Protein AF-W0F507-F1 (afdb_monomer)

Mean predicted aligned error: 10.11 Å

Organism: NCBI:txid929713

InterPro domains:
  IPR024623 Uncharacterised protein family YtxH [PF12732] (6-74)

Radius of gyration: 21.68 Å; Cα contacts (8 Å, |Δi|>4): 3; chains: 1; bounding box: 45×24×58 Å

Sequence (77 aa):
MIMNKLVTGFALGLLVGILYAPEKGTTTRRRIADKGNDLKDQFADFIDNIANRFEDRADELEDYVHDEAQNIKAESL

Secondary structure (DSSP, 8-state):
-HHHHHHHHHHHHHHHHHHHSPPPHHHHHHHHHHHHHHHHHHHHHHHHHHHHHHHHHHHHHHHHHHHHHHHHHHHT-

Structure (mmCIF, N/CA/C/O backbone):
data_AF-W0F507-F1
#
_entry.id   AF-W0F507-F1
#
loop_
_atom_site.group_PDB
_atom_site.id
_atom_site.type_symbol
_atom_site.label_atom_id
_atom_site.label_alt_id
_atom_site.label_comp_id
_atom_site.label_asym_id
_atom_sit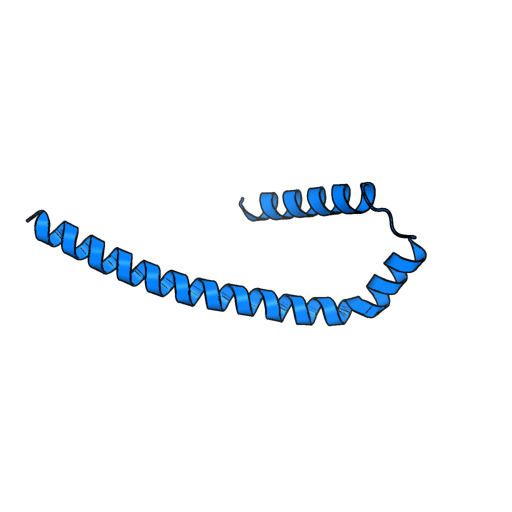e.label_entity_id
_atom_site.label_seq_id
_atom_site.pdbx_PDB_ins_code
_atom_site.Cartn_x
_atom_site.Cartn_y
_atom_site.Cartn_z
_atom_site.occupancy
_atom_site.B_iso_or_equiv
_atom_site.auth_seq_id
_atom_site.auth_comp_id
_atom_site.auth_asym_id
_atom_site.auth_atom_id
_atom_site.pdbx_PDB_model_num
ATOM 1 N N . MET A 1 1 ? -19.341 9.871 2.214 1.00 62.75 1 MET A N 1
ATOM 2 C CA . MET A 1 1 ? -18.365 10.884 2.692 1.00 62.75 1 MET A CA 1
ATOM 3 C C . MET A 1 1 ? -17.010 10.287 3.108 1.00 62.75 1 MET A C 1
ATOM 5 O O . MET A 1 1 ? -16.004 10.960 2.931 1.00 62.75 1 MET A O 1
ATOM 9 N N . ILE A 1 2 ? -16.942 9.049 3.624 1.00 76.50 2 ILE A N 1
ATOM 10 C CA . ILE A 1 2 ? -15.677 8.413 4.065 1.00 76.50 2 ILE A CA 1
ATOM 11 C C . ILE A 1 2 ? -14.769 8.009 2.884 1.00 76.50 2 ILE A C 1
ATOM 13 O O . ILE A 1 2 ? -13.562 8.231 2.936 1.00 76.50 2 ILE A O 1
ATOM 17 N N . MET A 1 3 ? -15.345 7.513 1.785 1.00 81.12 3 MET A N 1
ATOM 18 C CA . MET A 1 3 ? -14.592 7.030 0.616 1.00 81.12 3 MET A CA 1
ATOM 19 C C . MET A 1 3 ? -13.687 8.099 -0.023 1.00 81.12 3 MET A C 1
ATOM 21 O O . MET A 1 3 ? -12.555 7.805 -0.396 1.00 81.12 3 MET A O 1
ATOM 25 N N . ASN A 1 4 ? -14.127 9.361 -0.063 1.00 88.31 4 ASN A N 1
ATOM 26 C CA . ASN A 1 4 ? -13.339 10.466 -0.615 1.00 88.31 4 ASN A CA 1
ATOM 27 C C . ASN A 1 4 ? -12.037 10.697 0.172 1.00 88.31 4 ASN A C 1
ATOM 29 O O . ASN A 1 4 ? -11.000 10.956 -0.428 1.00 88.31 4 ASN A O 1
ATOM 33 N N . LYS A 1 5 ? -12.071 10.568 1.507 1.00 91.06 5 LYS A N 1
ATOM 34 C CA . LYS A 1 5 ? -10.896 10.797 2.364 1.00 91.06 5 LYS A CA 1
ATOM 35 C C . LYS A 1 5 ? -9.821 9.730 2.148 1.00 91.06 5 LYS A C 1
ATOM 37 O O . LYS A 1 5 ? -8.641 10.063 2.091 1.00 91.06 5 LYS A O 1
ATOM 42 N N . LEU A 1 6 ? -10.231 8.471 1.980 1.00 89.31 6 LEU A N 1
ATOM 43 C CA . LEU A 1 6 ? -9.315 7.356 1.722 1.00 89.31 6 LEU A CA 1
ATOM 44 C C . LEU A 1 6 ? -8.627 7.493 0.358 1.00 89.31 6 LEU A C 1
ATOM 46 O O . LEU A 1 6 ? -7.409 7.362 0.274 1.00 89.31 6 LEU A O 1
ATOM 50 N N . VAL A 1 7 ? -9.383 7.836 -0.692 1.00 91.94 7 VAL A N 1
ATOM 51 C CA . VAL A 1 7 ? -8.828 8.034 -2.043 1.00 91.94 7 VAL A CA 1
ATOM 52 C C . VAL A 1 7 ? -7.850 9.208 -2.070 1.00 91.94 7 VAL A C 1
ATOM 54 O O . VAL A 1 7 ? -6.757 9.083 -2.621 1.00 91.94 7 VAL A O 1
ATOM 57 N N . THR A 1 8 ? -8.197 10.334 -1.436 1.00 94.12 8 THR A N 1
ATOM 58 C CA . THR A 1 8 ? -7.288 11.486 -1.343 1.00 94.12 8 THR A CA 1
ATOM 59 C C . THR A 1 8 ? -6.023 11.149 -0.549 1.00 94.12 8 THR A C 1
ATOM 61 O O . THR A 1 8 ? -4.933 11.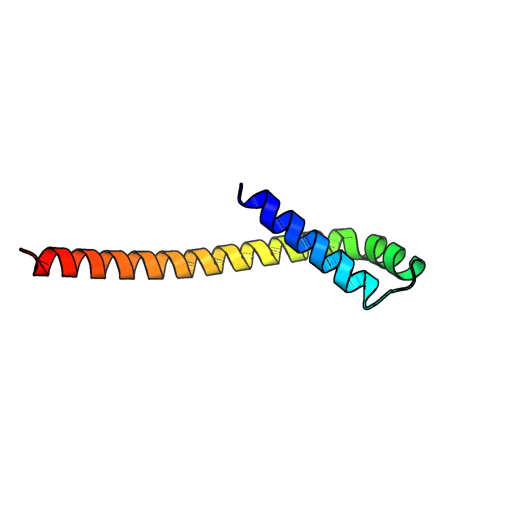517 -0.979 1.00 94.12 8 THR A O 1
ATOM 64 N N . GLY A 1 9 ? -6.134 10.408 0.559 1.00 92.50 9 GLY A N 1
ATOM 65 C CA . GLY A 1 9 ? -4.976 9.967 1.343 1.00 92.50 9 GLY A CA 1
ATOM 66 C C . GLY A 1 9 ? -4.043 9.039 0.560 1.00 92.50 9 GLY A C 1
ATOM 67 O O . GLY A 1 9 ? -2.832 9.251 0.548 1.00 92.50 9 GLY A O 1
ATOM 68 N N . PHE A 1 10 ? -4.601 8.063 -0.159 1.00 91.81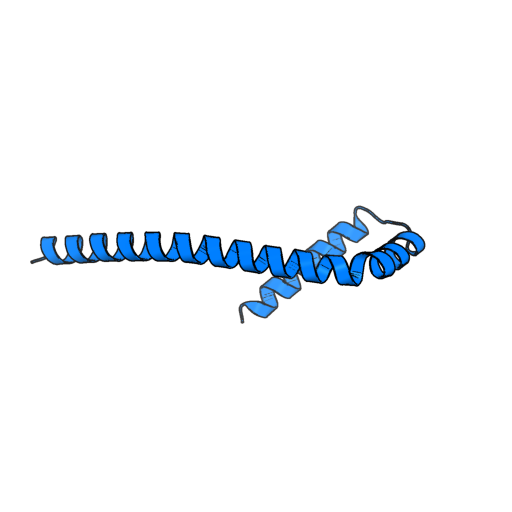 10 PHE A N 1
ATOM 69 C CA . PHE A 1 10 ? -3.826 7.157 -1.008 1.00 91.81 10 PHE A CA 1
ATOM 70 C C . PHE A 1 10 ? -3.122 7.896 -2.154 1.00 91.81 10 PHE A C 1
ATOM 72 O O . PHE A 1 10 ? -1.929 7.692 -2.379 1.00 91.81 10 PHE A O 1
ATOM 79 N N . ALA A 1 11 ? -3.826 8.802 -2.841 1.00 92.62 11 ALA A N 1
ATOM 80 C CA . ALA A 1 11 ? -3.253 9.592 -3.927 1.00 92.62 11 ALA A CA 1
ATOM 81 C C . ALA A 1 11 ? -2.088 10.471 -3.445 1.00 92.62 11 ALA A C 1
ATOM 83 O O . ALA A 1 11 ? -1.029 10.478 -4.069 1.00 92.62 11 ALA A O 1
ATOM 84 N N . LEU A 1 12 ? -2.248 11.164 -2.311 1.00 95.31 12 LEU A N 1
ATOM 85 C CA . LEU A 1 12 ? -1.169 11.952 -1.709 1.00 95.31 12 LEU A CA 1
ATOM 86 C C . LEU A 1 12 ? 0.028 11.073 -1.319 1.00 95.31 12 LEU A C 1
ATOM 88 O O . LEU A 1 12 ? 1.166 11.452 -1.585 1.00 95.31 12 LEU A O 1
ATOM 92 N N . GLY A 1 13 ? -0.215 9.888 -0.754 1.00 90.69 13 GLY A N 1
ATOM 93 C CA . GLY A 1 1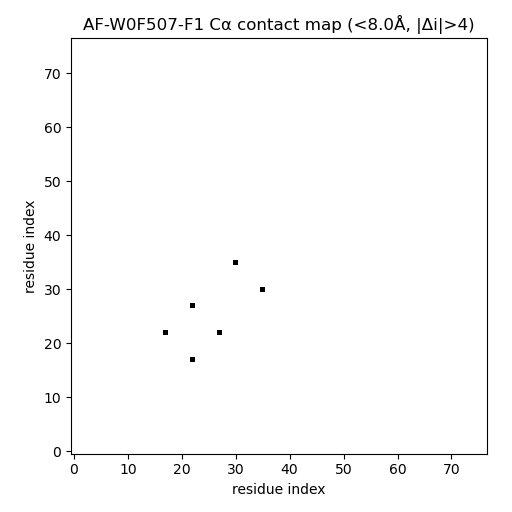3 ? 0.840 8.939 -0.396 1.00 90.69 13 GLY A CA 1
ATOM 94 C C . GLY A 1 13 ? 1.637 8.443 -1.604 1.00 90.69 13 GLY A C 1
ATOM 95 O O . GLY A 1 13 ? 2.867 8.457 -1.572 1.00 90.69 13 GLY A O 1
ATOM 96 N N . LEU A 1 14 ? 0.960 8.069 -2.694 1.00 90.69 14 LEU A N 1
ATOM 97 C CA . LEU A 1 14 ? 1.629 7.658 -3.932 1.00 90.69 14 LEU A CA 1
ATOM 98 C C . LEU A 1 14 ? 2.423 8.798 -4.566 1.00 90.69 14 LEU A C 1
ATOM 100 O O . LEU A 1 14 ? 3.547 8.579 -5.012 1.00 90.69 14 LEU A O 1
ATOM 104 N N . LEU A 1 15 ? 1.862 10.009 -4.595 1.00 91.56 15 LEU A N 1
ATOM 105 C CA . LEU A 1 15 ? 2.557 11.179 -5.128 1.00 91.56 15 LEU A CA 1
ATOM 106 C C . LEU A 1 15 ? 3.833 11.457 -4.333 1.00 91.56 15 LEU A C 1
ATOM 108 O O . LEU A 1 15 ? 4.902 11.561 -4.925 1.00 91.56 15 LEU A O 1
ATOM 112 N N . VAL A 1 16 ? 3.747 11.516 -3.003 1.00 94.75 16 VAL A N 1
ATOM 113 C CA . VAL A 1 16 ? 4.920 11.738 -2.145 1.00 94.75 16 VAL A CA 1
ATOM 114 C C . VAL A 1 16 ? 5.931 10.598 -2.285 1.00 94.75 16 VAL A C 1
ATOM 116 O O . VAL A 1 16 ? 7.120 10.866 -2.427 1.00 94.75 16 VAL A O 1
ATOM 119 N N . GLY A 1 17 ? 5.485 9.340 -2.310 1.00 90.19 17 GLY A N 1
ATOM 120 C CA . GLY A 1 17 ? 6.364 8.177 -2.444 1.00 90.19 17 GLY A CA 1
ATOM 121 C C . GLY A 1 17 ? 7.118 8.135 -3.776 1.00 90.19 17 GLY A C 1
ATOM 122 O O . GLY A 1 17 ? 8.333 7.952 -3.782 1.00 90.19 17 GLY A O 1
ATOM 123 N N . ILE A 1 18 ? 6.426 8.366 -4.897 1.00 88.38 18 ILE A N 1
ATOM 124 C CA . ILE A 1 18 ? 7.038 8.389 -6.236 1.00 88.38 18 ILE A CA 1
ATOM 125 C C . ILE A 1 18 ? 7.967 9.599 -6.396 1.00 88.38 18 ILE A C 1
ATOM 127 O O . ILE A 1 18 ? 9.031 9.474 -7.001 1.00 88.38 18 ILE A O 1
ATOM 131 N N . LEU A 1 19 ? 7.589 10.765 -5.860 1.00 86.81 19 LEU A N 1
ATOM 132 C CA . LEU A 1 19 ? 8.423 11.968 -5.936 1.00 86.81 19 LEU A CA 1
ATOM 133 C C . LEU A 1 19 ? 9.673 11.868 -5.054 1.00 86.81 19 LEU A C 1
ATOM 135 O O . LEU A 1 19 ? 10.731 12.346 -5.456 1.00 86.81 19 LEU A O 1
ATOM 139 N N . TYR A 1 20 ? 9.571 11.249 -3.876 1.00 87.50 20 TYR A N 1
ATOM 140 C CA . TYR A 1 20 ? 10.710 11.035 -2.983 1.00 87.50 20 TYR A CA 1
ATOM 141 C C . TYR A 1 20 ? 11.662 9.950 -3.509 1.00 87.50 20 TYR A C 1
ATOM 143 O O . TYR A 1 20 ? 12.879 10.088 -3.391 1.00 87.50 20 TYR A O 1
ATOM 151 N N . ALA A 1 21 ? 11.125 8.892 -4.124 1.00 86.62 21 ALA A N 1
ATOM 152 C CA . ALA A 1 21 ? 11.898 7.785 -4.679 1.00 86.62 21 ALA A CA 1
ATOM 153 C C . ALA A 1 21 ? 11.483 7.482 -6.135 1.00 86.62 21 ALA A C 1
ATOM 155 O O . ALA A 1 21 ? 10.682 6.575 -6.382 1.00 86.62 21 ALA A O 1
ATOM 156 N N . PRO A 1 22 ? 12.036 8.213 -7.121 1.00 82.0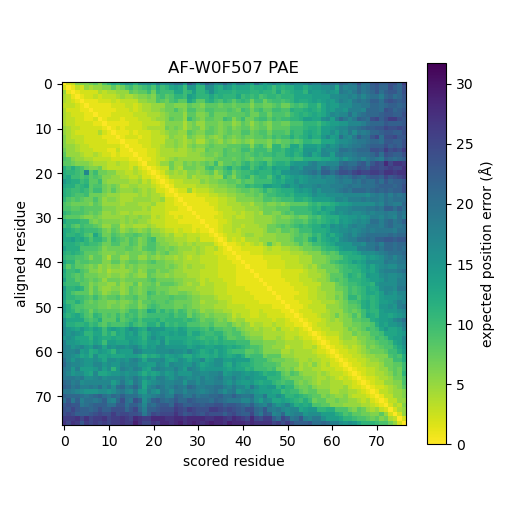6 22 PRO A N 1
ATOM 157 C CA . PRO A 1 22 ? 11.694 8.005 -8.520 1.00 82.06 22 PRO A CA 1
ATOM 158 C C . PRO A 1 22 ? 12.356 6.738 -9.08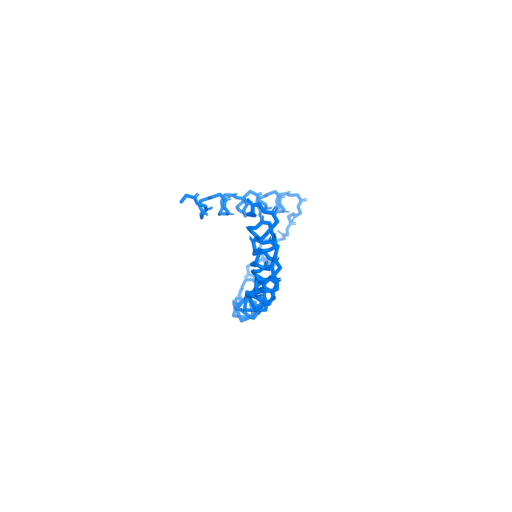3 1.00 82.06 22 PRO A C 1
ATOM 160 O O . PRO A 1 22 ? 13.579 6.640 -9.197 1.00 82.06 22 PRO A O 1
ATOM 163 N N . GLU A 1 23 ? 11.540 5.774 -9.510 1.00 85.06 23 GLU A N 1
ATOM 164 C CA . GLU A 1 23 ? 11.988 4.673 -10.367 1.00 85.06 23 GLU A CA 1
ATOM 165 C C . GLU A 1 23 ? 12.018 5.100 -11.846 1.00 85.06 23 GLU A C 1
ATOM 167 O O . GLU A 1 23 ? 11.298 5.994 -12.294 1.00 85.06 23 GLU A O 1
ATOM 172 N N . LYS A 1 24 ? 12.834 4.418 -12.658 1.00 90.19 24 LYS A N 1
ATOM 173 C CA . LYS A 1 24 ? 12.822 4.608 -14.115 1.00 90.19 24 LYS A CA 1
ATOM 174 C C . LYS A 1 24 ? 11.462 4.196 -14.683 1.00 90.19 24 LYS A C 1
ATOM 176 O O . LYS A 1 24 ? 11.026 3.064 -14.480 1.00 90.19 24 LYS A O 1
ATOM 181 N N . GLY A 1 25 ? 10.852 5.056 -15.500 1.00 82.56 25 GLY A N 1
ATOM 182 C CA . GLY A 1 25 ? 9.526 4.798 -16.079 1.00 82.56 25 GLY A CA 1
ATOM 183 C C . GLY A 1 25 ? 9.426 3.503 -16.900 1.00 82.56 25 GLY A C 1
ATOM 184 O O . GLY A 1 25 ? 8.381 2.857 -16.909 1.00 82.56 25 GLY A O 1
ATOM 185 N N . THR A 1 26 ? 10.519 3.062 -17.533 1.00 90.50 26 THR A N 1
ATOM 186 C CA . THR A 1 26 ? 10.592 1.763 -18.228 1.00 90.50 26 THR A CA 1
ATOM 187 C C . THR A 1 26 ? 10.394 0.584 -17.275 1.00 90.50 26 THR A C 1
ATOM 189 O O . THR A 1 26 ? 9.716 -0.382 -17.619 1.00 90.50 26 THR A O 1
ATOM 192 N N . THR A 1 27 ? 10.951 0.679 -16.067 1.00 89.00 27 THR A N 1
ATOM 193 C CA . THR A 1 27 ? 10.826 -0.332 -15.015 1.00 89.00 27 THR A CA 1
ATOM 194 C C . THR A 1 27 ? 9.417 -0.332 -14.439 1.00 89.00 27 THR A C 1
ATOM 196 O O . THR A 1 27 ? 8.823 -1.399 -14.321 1.00 89.00 27 THR A O 1
ATOM 199 N N . THR A 1 28 ? 8.839 0.840 -14.162 1.00 87.25 28 THR A N 1
ATOM 200 C CA . THR A 1 28 ? 7.461 0.957 -13.658 1.00 87.25 28 THR A CA 1
ATOM 201 C C . THR A 1 28 ? 6.453 0.370 -14.642 1.00 87.25 28 THR A C 1
ATOM 203 O O . THR A 1 28 ? 5.611 -0.436 -14.257 1.00 87.25 28 THR A O 1
ATOM 206 N N . ARG A 1 29 ? 6.567 0.700 -15.935 1.00 91.12 29 ARG A N 1
ATOM 207 C CA . ARG A 1 29 ? 5.658 0.182 -16.969 1.00 91.12 29 ARG A CA 1
ATOM 208 C C . ARG A 1 29 ? 5.754 -1.335 -17.105 1.00 91.12 29 ARG A C 1
ATOM 210 O O . ARG A 1 29 ? 4.732 -2.000 -17.236 1.00 91.12 29 ARG A O 1
ATOM 217 N N . ARG A 1 30 ? 6.975 -1.876 -17.032 1.00 91.88 30 ARG A N 1
ATOM 218 C CA . ARG A 1 30 ? 7.197 -3.323 -17.045 1.00 91.88 30 ARG A CA 1
ATOM 219 C C . ARG A 1 30 ? 6.636 -4.001 -15.796 1.00 91.88 30 ARG A C 1
ATOM 221 O O . ARG A 1 30 ? 5.929 -4.985 -15.924 1.00 91.88 30 ARG A O 1
ATOM 228 N N . ARG A 1 31 ? 6.859 -3.435 -14.607 1.00 86.75 31 ARG A N 1
ATOM 229 C CA . ARG A 1 31 ? 6.280 -3.938 -13.351 1.00 86.75 31 ARG A CA 1
ATOM 230 C C . ARG A 1 31 ? 4.755 -3.960 -13.378 1.00 86.75 31 ARG A C 1
ATOM 232 O O . ARG A 1 31 ? 4.180 -4.929 -12.905 1.00 86.75 31 ARG A O 1
ATOM 239 N N . ILE A 1 32 ? 4.109 -2.935 -13.934 1.00 88.38 32 ILE A N 1
ATOM 240 C CA . ILE A 1 32 ? 2.646 -2.904 -14.087 1.00 88.38 32 ILE A CA 1
ATOM 241 C C . ILE A 1 32 ? 2.177 -4.032 -15.013 1.00 88.38 32 ILE A C 1
ATOM 243 O O . ILE A 1 32 ? 1.220 -4.725 -14.682 1.00 88.38 32 ILE A O 1
ATOM 247 N N . ALA A 1 33 ? 2.858 -4.229 -16.145 1.00 88.94 33 ALA A N 1
ATOM 248 C CA . ALA A 1 33 ? 2.522 -5.296 -17.085 1.00 88.94 33 ALA A CA 1
ATOM 249 C C . ALA A 1 33 ? 2.719 -6.692 -16.472 1.00 88.94 33 ALA A C 1
ATOM 251 O O . ALA A 1 33 ? 1.865 -7.555 -16.640 1.00 88.94 33 ALA A O 1
ATOM 252 N N . ASP A 1 34 ? 3.810 -6.886 -15.729 1.00 88.62 34 ASP A N 1
ATOM 253 C CA . ASP A 1 34 ? 4.183 -8.185 -15.169 1.00 88.62 34 ASP A CA 1
ATOM 254 C C . ASP A 1 34 ? 3.386 -8.524 -13.890 1.00 88.62 34 ASP A C 1
ATOM 256 O O . ASP A 1 34 ? 3.135 -9.693 -13.629 1.00 88.62 34 ASP A O 1
ATOM 260 N N . LYS A 1 35 ? 2.977 -7.530 -13.082 1.00 87.31 35 LYS A N 1
ATOM 261 C CA . LYS A 1 35 ? 2.342 -7.746 -11.763 1.00 87.31 35 LYS A CA 1
ATOM 262 C C . LYS A 1 35 ? 0.854 -7.398 -11.689 1.00 87.31 35 LYS A C 1
ATOM 264 O O . LYS A 1 35 ? 0.274 -7.522 -10.617 1.00 87.31 35 LYS A O 1
ATOM 269 N N . GLY A 1 36 ? 0.231 -6.936 -12.774 1.00 85.69 36 GLY A N 1
ATOM 270 C CA . GLY A 1 36 ? -1.151 -6.440 -12.742 1.00 85.69 36 GLY A CA 1
ATOM 271 C C . GLY A 1 36 ? -2.181 -7.470 -12.259 1.00 85.69 36 GLY A C 1
ATOM 272 O O . GLY A 1 36 ? -3.052 -7.123 -11.464 1.00 85.69 36 GLY A O 1
ATOM 273 N N . ASN A 1 37 ? -2.055 -8.728 -12.691 1.00 83.62 37 ASN A N 1
ATOM 274 C CA . ASN A 1 37 ? -2.949 -9.806 -12.253 1.00 83.62 37 ASN A CA 1
ATOM 275 C C . ASN A 1 37 ? -2.604 -10.283 -10.835 1.00 83.62 37 ASN A C 1
ATOM 277 O O . ASN A 1 37 ? -3.478 -10.291 -9.976 1.00 83.62 37 ASN A O 1
ATOM 281 N N . ASP A 1 38 ? -1.326 -10.549 -10.553 1.00 87.62 38 ASP A N 1
ATOM 282 C CA . ASP A 1 38 ? -0.868 -10.990 -9.229 1.00 87.62 38 ASP A CA 1
ATOM 283 C C . ASP A 1 38 ? -1.214 -9.999 -8.110 1.00 87.62 38 ASP A C 1
ATOM 285 O O . ASP A 1 38 ? -1.463 -10.410 -6.977 1.00 87.62 38 ASP A O 1
ATOM 289 N N . LEU A 1 39 ? -1.201 -8.688 -8.394 1.00 85.81 39 LEU A N 1
ATOM 290 C CA . LEU A 1 39 ? -1.592 -7.671 -7.417 1.00 85.81 39 LEU A CA 1
ATOM 291 C C . LEU A 1 39 ? -3.067 -7.783 -7.050 1.00 85.81 39 LEU A C 1
ATOM 293 O O . LEU A 1 39 ? -3.414 -7.536 -5.902 1.00 85.81 39 LEU A O 1
ATOM 297 N N . LYS A 1 40 ? -3.927 -8.093 -8.023 1.00 85.81 40 LYS A N 1
ATOM 298 C CA . LYS A 1 40 ? -5.367 -8.171 -7.798 1.00 85.81 40 LYS A CA 1
ATOM 299 C C . LYS A 1 40 ? -5.695 -9.326 -6.861 1.00 85.81 40 LYS A C 1
ATOM 301 O O . LYS A 1 40 ? -6.424 -9.111 -5.899 1.00 85.81 40 LYS A O 1
ATOM 306 N N . ASP A 1 41 ? -5.121 -10.495 -7.124 1.00 90.12 41 ASP A N 1
ATOM 307 C CA . ASP A 1 41 ? -5.382 -11.698 -6.333 1.00 90.12 41 ASP A CA 1
ATOM 308 C C . ASP A 1 41 ? -4.828 -11.537 -4.908 1.00 90.12 41 ASP A C 1
ATOM 310 O O . ASP A 1 41 ? -5.566 -11.683 -3.940 1.00 90.12 41 ASP A O 1
ATOM 314 N N . GLN A 1 42 ? -3.582 -11.065 -4.760 1.00 89.81 42 GLN A N 1
ATOM 315 C CA . GLN A 1 42 ? -3.006 -10.766 -3.438 1.00 89.81 42 GLN A CA 1
ATOM 316 C C . GLN A 1 42 ? -3.786 -9.695 -2.668 1.00 89.81 42 GLN A C 1
ATOM 318 O O . GLN A 1 42 ? -3.866 -9.744 -1.442 1.00 89.81 42 GLN A O 1
ATOM 323 N N . PHE A 1 43 ? -4.325 -8.692 -3.365 1.00 88.62 43 PHE A N 1
ATOM 324 C CA . PHE A 1 43 ? -5.100 -7.637 -2.725 1.00 88.62 43 PHE A CA 1
ATOM 325 C C . PHE A 1 43 ? -6.473 -8.139 -2.274 1.00 88.62 43 PHE A C 1
ATOM 327 O O . PHE A 1 43 ? -6.900 -7.777 -1.181 1.00 88.62 43 PHE A O 1
ATOM 334 N N . ALA A 1 44 ? -7.137 -8.979 -3.072 1.00 90.12 44 ALA A N 1
ATOM 335 C CA . ALA A 1 44 ? -8.377 -9.638 -2.670 1.00 90.12 44 ALA A CA 1
ATOM 336 C C . ALA A 1 44 ? -8.150 -10.488 -1.412 1.00 90.12 44 ALA A C 1
ATOM 338 O O . ALA A 1 44 ? -8.792 -10.240 -0.395 1.00 90.12 44 ALA A O 1
ATOM 339 N N . ASP A 1 45 ? -7.135 -11.358 -1.427 1.00 92.62 45 ASP A N 1
ATOM 340 C CA . ASP A 1 45 ? -6.777 -12.191 -0.275 1.00 92.62 45 ASP A CA 1
ATOM 341 C C . ASP A 1 45 ? -6.446 -11.351 0.969 1.00 92.62 45 ASP A C 1
ATOM 343 O O . ASP A 1 45 ? -6.792 -11.712 2.094 1.00 92.62 45 ASP A O 1
ATOM 347 N N . PHE A 1 46 ? -5.760 -10.218 0.800 1.00 92.25 46 PHE A N 1
ATOM 348 C CA . PHE A 1 46 ? -5.418 -9.322 1.904 1.00 92.25 46 PHE A CA 1
ATOM 349 C C . PHE A 1 46 ? -6.650 -8.651 2.516 1.00 92.25 46 PHE A C 1
ATOM 351 O O . PHE A 1 46 ? -6.759 -8.582 3.741 1.00 92.25 46 PHE A O 1
ATOM 358 N N . ILE A 1 47 ? -7.569 -8.162 1.680 1.00 91.00 47 ILE A N 1
ATOM 359 C CA . ILE A 1 47 ? -8.816 -7.551 2.143 1.00 91.00 47 ILE A CA 1
ATOM 360 C C . ILE A 1 47 ? -9.683 -8.589 2.851 1.00 91.00 47 ILE A C 1
ATOM 362 O O . ILE A 1 47 ? -10.160 -8.295 3.943 1.00 91.00 47 ILE A O 1
ATOM 366 N N . ASP A 1 48 ? -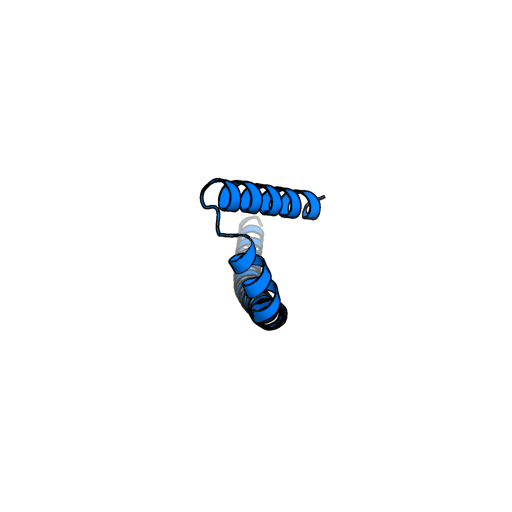9.806 -9.797 2.303 1.00 91.38 48 ASP A N 1
ATOM 367 C CA . ASP A 1 48 ? -10.575 -10.880 2.922 1.00 91.38 48 ASP A CA 1
ATOM 368 C C . ASP A 1 48 ? -9.970 -11.283 4.277 1.00 91.38 48 ASP A C 1
ATOM 370 O O . ASP A 1 48 ? -10.676 -11.389 5.278 1.00 91.38 48 ASP A O 1
ATOM 374 N N . ASN A 1 49 ? -8.642 -11.410 4.367 1.00 92.50 49 ASN A N 1
ATOM 375 C CA . ASN A 1 49 ? -7.966 -11.683 5.639 1.00 92.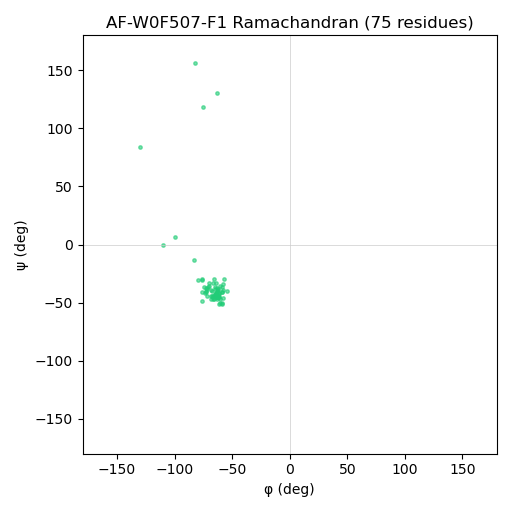50 49 ASN A CA 1
ATOM 376 C C . ASN A 1 49 ? -8.148 -10.561 6.673 1.00 92.50 49 ASN A C 1
ATOM 378 O O . ASN A 1 49 ? -8.247 -10.841 7.869 1.00 92.50 49 ASN A O 1
ATOM 382 N N . ILE A 1 50 ? -8.151 -9.294 6.246 1.00 92.25 50 ILE A N 1
ATOM 383 C CA . ILE A 1 50 ? -8.421 -8.163 7.142 1.00 92.25 50 ILE A CA 1
ATOM 384 C C . ILE A 1 50 ? -9.873 -8.170 7.594 1.00 92.25 50 ILE A C 1
ATOM 386 O O . ILE A 1 50 ? -10.108 -7.960 8.780 1.00 92.25 50 ILE A O 1
ATOM 390 N N . ALA A 1 51 ? -10.813 -8.396 6.678 1.00 89.56 51 ALA A N 1
ATOM 391 C CA . ALA A 1 51 ? -12.238 -8.436 6.971 1.00 89.56 51 ALA A CA 1
ATOM 392 C C . ALA A 1 51 ? -12.541 -9.518 8.012 1.00 89.56 51 ALA A C 1
ATOM 394 O O . ALA A 1 51 ? -13.086 -9.186 9.058 1.00 89.56 51 ALA A O 1
ATOM 395 N N . ASN A 1 52 ? -12.048 -10.744 7.804 1.00 88.12 52 ASN A N 1
ATOM 396 C CA . ASN A 1 52 ? -12.214 -11.846 8.756 1.00 88.12 52 ASN A CA 1
ATOM 397 C C . ASN A 1 52 ? -11.647 -11.498 10.143 1.00 88.12 52 ASN A C 1
ATOM 399 O O . ASN A 1 52 ? -12.314 -11.664 11.155 1.00 88.12 52 ASN A O 1
ATOM 403 N N . ARG A 1 53 ? -10.433 -10.928 10.211 1.00 88.25 53 ARG A N 1
ATOM 404 C CA . ARG A 1 53 ? -9.839 -10.504 11.495 1.00 88.25 53 ARG A CA 1
ATOM 405 C C . ARG A 1 53 ? -10.606 -9.367 12.167 1.00 88.25 53 ARG A C 1
ATOM 407 O O . ARG A 1 53 ? -10.514 -9.221 13.384 1.00 88.25 53 ARG A O 1
ATOM 414 N N . PHE A 1 54 ? -11.256 -8.513 11.384 1.00 86.12 54 PHE A N 1
ATOM 415 C CA . PHE A 1 54 ? -12.085 -7.432 11.899 1.00 86.12 54 PHE A CA 1
ATOM 416 C C . PHE A 1 54 ? -13.420 -7.953 12.416 1.00 86.12 54 PHE A C 1
ATOM 418 O O . PHE A 1 54 ? -13.832 -7.479 13.464 1.00 86.12 54 PHE A O 1
ATOM 425 N N . GLU A 1 55 ? -14.051 -8.906 11.729 1.00 84.06 55 GLU A N 1
ATOM 426 C CA . GLU A 1 55 ? -15.264 -9.588 12.200 1.00 84.06 55 GLU A CA 1
ATOM 427 C C . GLU A 1 55 ? -14.991 -10.339 13.503 1.00 84.06 55 GLU A C 1
ATOM 429 O O . GLU A 1 55 ? -15.629 -10.026 14.500 1.00 84.06 55 GLU A O 1
ATOM 434 N N . ASP A 1 56 ? -13.948 -11.177 13.567 1.00 81.38 56 ASP A N 1
ATOM 435 C CA . ASP A 1 56 ? -13.587 -11.904 14.798 1.00 81.38 56 ASP A CA 1
ATOM 436 C C . ASP A 1 56 ? -13.384 -10.955 15.999 1.00 81.38 56 ASP A C 1
ATOM 438 O O . ASP A 1 56 ? -13.779 -11.240 17.127 1.00 81.38 56 ASP A O 1
ATOM 442 N N . ARG A 1 57 ? -12.750 -9.798 15.760 1.00 79.19 57 ARG A N 1
ATOM 443 C CA . ARG A 1 57 ? -12.517 -8.761 16.782 1.00 79.19 57 ARG A CA 1
ATOM 444 C C . ARG A 1 57 ? -13.771 -7.949 17.099 1.00 79.19 57 ARG A C 1
ATOM 446 O O . ARG A 1 57 ? -13.865 -7.416 18.200 1.00 79.19 57 ARG A O 1
ATOM 453 N N . ALA A 1 58 ? -14.662 -7.764 16.130 1.00 81.25 58 ALA A N 1
ATOM 454 C CA . ALA A 1 58 ? -15.904 -7.023 16.296 1.00 81.25 58 ALA A CA 1
ATOM 455 C C . ALA A 1 58 ? -16.908 -7.838 17.109 1.00 81.25 58 ALA A C 1
ATOM 457 O O . ALA A 1 58 ? -17.491 -7.272 18.026 1.00 81.25 58 ALA A O 1
ATOM 458 N N . ASP A 1 59 ? -17.017 -9.141 16.850 1.00 78.75 59 ASP A N 1
ATOM 459 C CA . ASP A 1 59 ? -17.860 -10.064 17.614 1.00 78.75 59 ASP A CA 1
ATOM 460 C C . ASP A 1 59 ? -17.388 -10.143 19.078 1.00 78.75 59 ASP A C 1
ATOM 462 O O . ASP A 1 59 ? -18.179 -9.987 20.005 1.00 78.75 59 ASP A O 1
ATOM 466 N N . GLU A 1 60 ? -16.073 -10.256 19.308 1.00 79.06 60 GLU A N 1
ATOM 467 C CA . GLU A 1 60 ? -15.489 -10.276 20.660 1.00 79.06 60 GLU A CA 1
ATOM 468 C C . GLU A 1 60 ? -15.709 -8.946 21.415 1.00 79.06 60 GLU A C 1
ATOM 470 O O . GLU A 1 60 ? -15.889 -8.925 22.634 1.00 79.06 60 GLU A O 1
ATOM 475 N N . LEU A 1 61 ? -15.725 -7.819 20.693 1.00 79.81 61 LEU A N 1
ATOM 476 C CA . LEU A 1 61 ? -16.070 -6.508 21.248 1.00 79.81 61 LEU A CA 1
ATOM 477 C C . LEU A 1 61 ? -17.573 -6.359 21.498 1.00 79.81 61 LEU A C 1
ATOM 479 O O . LEU A 1 61 ? -17.950 -5.701 22.466 1.00 79.81 61 LEU A O 1
ATOM 483 N N . GLU A 1 62 ? -18.422 -6.919 20.640 1.00 79.31 62 GLU A N 1
ATOM 484 C CA . GLU A 1 62 ? -19.874 -6.875 20.791 1.00 79.31 62 GLU A CA 1
ATOM 485 C C . GLU A 1 62 ? -20.306 -7.643 22.039 1.00 79.31 62 GLU A C 1
ATOM 487 O O . GLU A 1 62 ? -21.039 -7.079 22.849 1.00 79.31 62 GLU A O 1
ATOM 492 N N . ASP A 1 63 ? -19.766 -8.843 22.260 1.00 79.94 63 ASP A N 1
ATOM 493 C CA . ASP A 1 63 ? -20.014 -9.637 23.468 1.00 79.94 63 ASP A CA 1
ATOM 494 C C . ASP A 1 63 ? -19.541 -8.904 24.733 1.00 79.94 63 ASP A C 1
ATOM 496 O O . ASP A 1 63 ? -20.298 -8.779 25.698 1.00 79.94 63 ASP A O 1
ATOM 500 N N . TYR A 1 64 ? -18.337 -8.316 24.714 1.00 77.38 64 TYR A N 1
ATOM 501 C CA . TYR A 1 64 ? -17.830 -7.517 25.838 1.00 77.38 64 TYR A CA 1
ATOM 502 C C . TYR A 1 64 ? -18.708 -6.296 26.138 1.00 77.38 64 TYR A C 1
ATOM 504 O O . TYR A 1 64 ? -18.969 -5.978 27.297 1.00 77.38 64 TYR A O 1
ATOM 512 N N . VAL A 1 65 ? -19.164 -5.590 25.102 1.00 82.88 65 VAL A N 1
ATOM 513 C CA . VAL A 1 65 ? -20.045 -4.426 25.253 1.00 82.88 65 VAL A CA 1
ATOM 514 C C . VAL A 1 65 ? -21.432 -4.856 25.721 1.00 82.88 65 VAL A C 1
ATOM 516 O O . VAL A 1 65 ? -22.052 -4.130 26.500 1.00 82.88 65 VAL A O 1
ATOM 519 N N . HIS A 1 66 ? -21.928 -6.012 25.277 1.00 79.50 66 HIS A N 1
ATOM 520 C CA . HIS A 1 66 ? -23.226 -6.531 25.683 1.00 79.50 66 HIS A CA 1
ATOM 521 C C . HIS A 1 66 ? -23.225 -6.938 27.159 1.00 79.50 66 HIS A C 1
ATOM 523 O O . HIS A 1 66 ? -24.111 -6.506 27.898 1.00 79.50 66 HIS A O 1
ATOM 529 N N . ASP A 1 67 ? -22.210 -7.678 27.607 1.00 79.81 67 ASP A N 1
ATOM 530 C CA . ASP A 1 67 ? -22.057 -8.088 29.007 1.00 79.81 67 ASP A CA 1
ATOM 531 C C . ASP A 1 67 ? -21.843 -6.886 29.938 1.00 79.81 67 ASP A C 1
ATOM 533 O O . ASP A 1 67 ? -22.493 -6.779 30.982 1.00 79.81 67 ASP A O 1
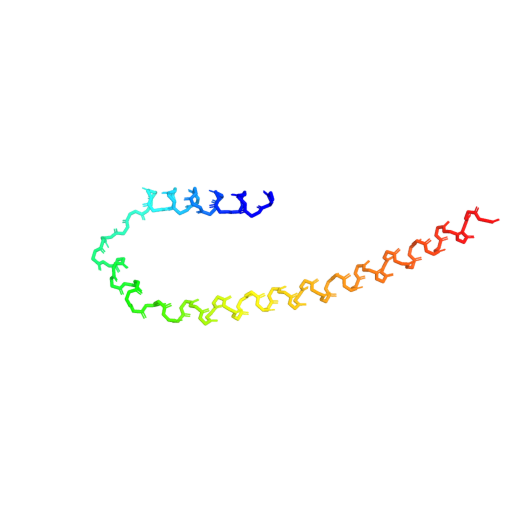ATOM 537 N N . GLU A 1 68 ? -21.004 -5.921 29.549 1.00 79.06 68 GLU A N 1
ATOM 538 C CA . GLU A 1 68 ? -20.802 -4.685 30.316 1.00 79.06 68 GLU A CA 1
ATOM 539 C C . GLU A 1 68 ? -22.098 -3.852 30.372 1.00 79.06 68 GLU A C 1
ATOM 541 O O . GLU A 1 68 ? -22.494 -3.359 31.430 1.00 79.06 68 GLU A O 1
ATOM 546 N N . ALA A 1 69 ? -22.828 -3.735 29.256 1.00 79.31 69 ALA A N 1
ATOM 547 C CA . ALA A 1 69 ? -24.093 -3.005 29.208 1.00 79.31 69 ALA A CA 1
ATOM 548 C C . ALA A 1 69 ? -25.202 -3.678 30.031 1.00 79.31 69 ALA A C 1
ATOM 550 O O . ALA A 1 69 ? -26.059 -2.978 30.582 1.00 79.31 69 ALA A O 1
ATOM 551 N N . GLN A 1 70 ? -25.212 -5.010 30.120 1.00 77.56 70 GLN A N 1
ATOM 552 C CA . GLN A 1 70 ? -26.143 -5.740 30.980 1.00 77.56 70 GLN A CA 1
ATOM 553 C C . GLN A 1 70 ? -25.775 -5.603 32.458 1.00 77.56 70 GLN A C 1
ATOM 555 O O . GLN A 1 70 ? -26.670 -5.345 33.264 1.00 77.56 70 GLN A O 1
ATOM 560 N N . ASN A 1 71 ? -24.489 -5.662 32.811 1.00 77.25 71 ASN A N 1
ATOM 561 C CA . ASN A 1 71 ? -24.034 -5.449 34.187 1.00 77.25 71 ASN A CA 1
ATOM 562 C C . ASN A 1 71 ? -24.310 -4.018 34.675 1.00 77.25 71 ASN A C 1
ATOM 564 O O . ASN A 1 71 ? -24.861 -3.842 35.758 1.00 77.25 71 ASN A O 1
ATOM 568 N N . ILE A 1 72 ? -24.066 -2.994 33.852 1.00 76.44 72 ILE A N 1
ATOM 569 C CA . ILE A 1 72 ? -24.381 -1.595 34.199 1.00 76.44 72 ILE A CA 1
ATOM 570 C C . ILE A 1 72 ? -25.898 -1.377 34.350 1.00 76.44 72 ILE A C 1
ATOM 572 O O . ILE A 1 72 ? -26.351 -0.614 35.209 1.00 76.44 72 ILE A O 1
ATOM 576 N N . LYS A 1 73 ? -26.722 -2.045 33.531 1.00 73.56 73 LYS A N 1
ATOM 577 C CA . LYS A 1 73 ? -28.188 -2.002 33.674 1.00 73.56 73 LYS A CA 1
ATOM 578 C C . LYS A 1 73 ? -28.687 -2.749 34.911 1.00 73.56 73 LYS A C 1
ATOM 580 O O . LYS A 1 73 ? -29.685 -2.328 35.484 1.00 73.56 73 LYS A O 1
ATOM 585 N N . ALA A 1 74 ? -28.022 -3.830 35.309 1.00 70.38 74 ALA A N 1
ATOM 586 C CA . ALA A 1 74 ? -28.361 -4.594 36.506 1.00 70.38 74 ALA A CA 1
ATOM 587 C C . ALA A 1 74 ? -27.903 -3.901 37.801 1.00 70.38 74 ALA A C 1
ATOM 589 O O . ALA A 1 74 ? -28.559 -4.055 38.821 1.00 70.38 74 ALA A O 1
ATOM 590 N N . GLU A 1 75 ? -26.820 -3.117 37.760 1.00 64.44 75 GLU A N 1
ATOM 591 C CA . GLU A 1 75 ? -26.306 -2.348 38.906 1.00 64.44 75 GLU A CA 1
ATOM 592 C C . GLU A 1 75 ? -27.027 -0.995 39.105 1.00 64.44 75 GLU A C 1
ATOM 594 O O . GLU A 1 75 ? -26.907 -0.371 40.158 1.00 64.44 75 GLU A O 1
ATOM 599 N N . SER A 1 76 ? -27.804 -0.531 38.116 1.00 56.31 76 SER A N 1
ATOM 600 C CA . SER A 1 76 ? -28.581 0.722 38.187 1.00 56.31 76 SER A CA 1
ATOM 601 C C . SER A 1 76 ? -30.075 0.550 38.523 1.00 56.31 76 SER A C 1
ATOM 603 O O . SER A 1 76 ? -30.809 1.544 38.518 1.00 56.31 76 SER A O 1
ATOM 605 N N . LEU A 1 77 ? -30.517 -0.673 38.854 1.00 47.88 77 LEU A N 1
ATOM 606 C CA . LEU A 1 77 ? -31.841 -1.014 39.408 1.00 47.88 77 LEU A CA 1
ATOM 607 C C . LEU A 1 77 ? -31.713 -1.548 40.839 1.00 47.88 77 LEU A C 1
ATOM 609 O O . LEU A 1 77 ? -32.611 -1.223 41.649 1.00 47.88 77 LEU A O 1
#

Foldseek 3Di:
DVVVVVVVVVVVVVVCVCVVPPDDPVVVVVCCVVCVVVCVVVVVVVVVVVVVVVVVVVVVVVVVCVVVVVVVVVVVD

pLDDT: mean 84.67, std 8.47, range [47.88, 95.31]

Solvent-accessible surface area (backbone atoms only — not comparable to full-atom values): 4382 Å² total; per-residue (Å²): 124,67,68,62,55,54,53,52,51,51,51,53,50,53,51,53,48,44,71,76,55,72,70,59,67,72,57,54,55,48,49,48,71,74,38,54,65,62,50,50,55,55,47,51,54,48,51,52,56,49,48,54,55,47,49,60,51,46,53,56,47,48,53,54,52,49,54,51,54,48,50,55,55,62,74,74,109